Protein AF-A0A5E4B302-F1 (afdb_monomer)

Mean predicted aligned error: 13.57 Å

Secondary structure (DSSP, 8-state):
---HHHHHHHHHHHHHHHHHHHHHHHHHHHHT------EEEEEEEEEEEEEE-TTSTT-EEEEEEEEEEEEE--TTT--TT----------EEEETTEEEEE-

Sequence (103 aa):
MNTVLSRANSLFAFSLSVMAALTFGCFITTAFKDRSVPVRLHVSRIMLKNVEDFTGPRERSDLGFITFDITADLENIFDWNVKQLFLYLSAEYSTKNNVSVCI

InterPro domains:
  IPR007653 Signal peptidase complex subunit 3 [PF04573] (1-99)
  IPR007653 Signal peptidase complex subunit 3 [PIRSF016089] (1-98)
  IPR007653 Signal peptidase complex subunit 3 [PTHR12804] (1-98)

Structure (mmCIF, N/CA/C/O backbone):
data_AF-A0A5E4B302-F1
#
_entry.id   AF-A0A5E4B302-F1
#
loop_
_atom_site.group_PDB
_atom_site.id
_atom_site.type_symbol
_atom_site.label_atom_id
_atom_site.label_alt_id
_atom_site.label_comp_id
_atom_site.label_asym_id
_atom_site.label_entity_id
_atom_site.label_seq_id
_atom_site.pdbx_PDB_ins_code
_atom_site.Cartn_x
_atom_site.Cartn_y
_atom_site.Cartn_z
_atom_site.occupancy
_atom_site.B_iso_or_equiv
_atom_site.auth_seq_id
_atom_site.auth_comp_id
_atom_site.auth_asym_id
_atom_site.auth_atom_id
_atom_site.pdbx_PDB_model_num
ATOM 1 N N . MET A 1 1 ? 39.354 6.034 -36.618 1.00 56.81 1 MET A N 1
ATOM 2 C CA . MET A 1 1 ? 38.170 6.683 -36.017 1.00 56.81 1 MET A CA 1
ATOM 3 C C . MET A 1 1 ? 36.916 5.909 -36.413 1.00 56.81 1 MET A C 1
ATOM 5 O O . MET A 1 1 ? 36.166 6.379 -37.243 1.00 56.81 1 MET A O 1
ATOM 9 N N . ASN A 1 2 ? 36.792 4.677 -35.900 1.00 62.84 2 ASN A N 1
ATOM 10 C CA . ASN A 1 2 ? 35.651 3.745 -36.003 1.00 62.84 2 ASN A CA 1
ATOM 11 C C . ASN A 1 2 ? 35.952 2.559 -35.068 1.00 62.84 2 ASN A C 1
ATOM 13 O O . ASN A 1 2 ? 35.983 1.400 -35.471 1.00 62.84 2 ASN A O 1
ATOM 17 N N . THR A 1 3 ? 36.338 2.851 -33.829 1.00 74.88 3 THR A N 1
ATOM 18 C CA . THR A 1 3 ? 36.667 1.807 -32.860 1.00 74.88 3 THR A CA 1
ATOM 19 C C . THR A 1 3 ? 35.373 1.196 -32.338 1.00 74.88 3 THR A C 1
ATOM 21 O O . THR A 1 3 ? 34.422 1.917 -32.031 1.00 74.88 3 THR A O 1
ATOM 24 N N . VAL A 1 4 ? 35.345 -0.133 -32.203 1.00 74.06 4 VAL A N 1
ATOM 25 C CA . VAL A 1 4 ? 34.237 -0.897 -31.591 1.00 74.06 4 VAL A CA 1
ATOM 26 C C . VAL A 1 4 ? 33.813 -0.278 -30.249 1.00 74.06 4 VAL A C 1
ATOM 28 O O . VAL A 1 4 ? 32.632 -0.261 -29.921 1.00 74.06 4 VAL A O 1
ATOM 31 N N . LEU A 1 5 ? 34.760 0.349 -29.544 1.00 75.75 5 LEU A N 1
ATOM 32 C CA . LEU A 1 5 ? 34.563 1.118 -28.315 1.00 75.75 5 LEU A CA 1
ATOM 33 C C . LEU A 1 5 ? 33.563 2.289 -28.439 1.00 75.75 5 LEU A C 1
ATOM 35 O O . LEU A 1 5 ? 32.748 2.494 -27.547 1.00 75.75 5 LEU A O 1
ATOM 39 N N . SER A 1 6 ? 33.578 3.040 -29.546 1.00 79.69 6 SER A N 1
ATOM 40 C CA . SER A 1 6 ? 32.646 4.158 -29.773 1.00 79.69 6 SER A CA 1
ATOM 41 C C . SER A 1 6 ? 31.227 3.658 -30.068 1.00 79.69 6 SER A C 1
ATOM 43 O O . SER A 1 6 ? 30.252 4.209 -29.556 1.00 79.69 6 SER A O 1
ATOM 45 N N . ARG A 1 7 ? 31.111 2.550 -30.813 1.00 81.94 7 ARG A N 1
ATOM 46 C CA . ARG A 1 7 ? 29.829 1.870 -31.057 1.00 81.94 7 ARG A CA 1
ATOM 47 C C . ARG A 1 7 ? 29.255 1.278 -29.770 1.00 81.94 7 ARG A C 1
ATOM 49 O O . ARG A 1 7 ? 28.074 1.467 -29.492 1.00 81.94 7 ARG A O 1
ATOM 56 N N . ALA A 1 8 ? 30.095 0.645 -28.952 1.00 83.56 8 ALA A N 1
ATOM 57 C CA . ALA A 1 8 ? 29.704 0.141 -27.640 1.00 83.56 8 ALA A CA 1
ATOM 58 C C . ALA A 1 8 ? 29.189 1.274 -26.738 1.00 83.56 8 ALA A C 1
ATOM 60 O O . ALA A 1 8 ? 28.106 1.148 -26.177 1.00 83.56 8 ALA A O 1
ATOM 61 N N . ASN A 1 9 ? 29.888 2.413 -26.674 1.00 87.62 9 ASN A N 1
ATOM 62 C CA . ASN A 1 9 ? 29.449 3.573 -25.893 1.00 87.62 9 ASN A CA 1
ATOM 63 C C . ASN A 1 9 ? 28.054 4.077 -26.308 1.00 87.62 9 ASN A C 1
ATOM 65 O O . ASN A 1 9 ? 27.232 4.374 -25.447 1.00 87.62 9 ASN A O 1
ATOM 69 N N . SER A 1 10 ? 27.752 4.118 -27.612 1.00 85.31 10 SER A N 1
ATOM 70 C CA . SER A 1 10 ? 26.418 4.512 -28.094 1.00 85.31 10 SER A CA 1
ATOM 71 C C . SER A 1 10 ? 25.313 3.514 -27.722 1.00 85.31 10 SER A C 1
ATOM 73 O O . SER A 1 10 ? 24.217 3.929 -27.354 1.00 85.31 10 SER A O 1
ATOM 75 N N . LEU A 1 11 ? 25.608 2.208 -27.745 1.00 88.06 11 LEU A N 1
ATOM 76 C CA . LEU A 1 11 ? 24.666 1.164 -27.329 1.00 88.06 11 LEU A CA 1
ATOM 77 C C . LEU A 1 11 ? 24.403 1.214 -25.820 1.00 88.06 11 LEU A C 1
ATOM 79 O O . LEU A 1 11 ? 23.255 1.106 -25.392 1.00 88.06 11 LEU A O 1
ATOM 83 N N . PHE A 1 12 ? 25.446 1.431 -25.015 1.00 88.81 12 PHE A N 1
ATOM 84 C CA . PHE A 1 12 ? 25.299 1.604 -23.572 1.00 88.81 12 PHE A CA 1
ATOM 85 C C . PHE A 1 12 ? 24.528 2.875 -23.230 1.00 88.81 12 PHE A C 1
ATOM 87 O O . PHE A 1 12 ? 23.604 2.810 -22.425 1.00 88.81 12 PHE A O 1
ATOM 94 N N . ALA A 1 13 ? 24.846 4.003 -23.869 1.00 89.06 13 ALA A N 1
ATOM 95 C CA . ALA A 1 13 ? 24.128 5.257 -23.666 1.00 89.06 13 ALA A CA 1
ATOM 96 C C . ALA A 1 13 ? 22.639 5.134 -24.030 1.00 89.06 13 ALA A C 1
ATOM 98 O O . ALA A 1 13 ? 21.792 5.642 -23.300 1.00 89.06 13 ALA A O 1
ATOM 99 N N . PHE A 1 14 ? 22.312 4.416 -25.111 1.00 91.62 14 PHE A N 1
ATOM 100 C CA . PHE A 1 14 ? 20.927 4.142 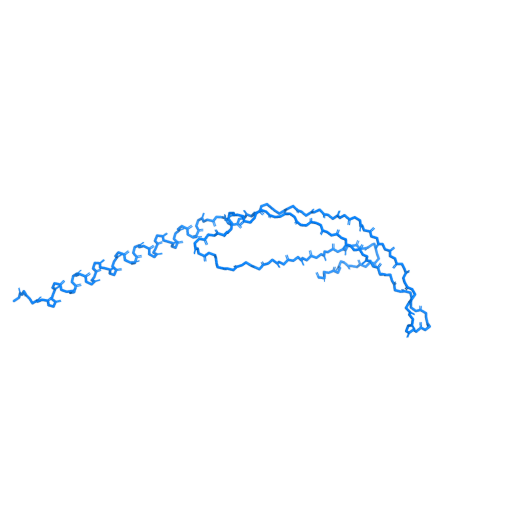-25.497 1.00 91.62 14 PHE A CA 1
ATOM 101 C C . PHE A 1 14 ? 20.210 3.210 -24.507 1.00 91.62 14 PHE A C 1
ATOM 103 O O . PHE A 1 14 ? 19.077 3.466 -24.118 1.00 91.62 14 PHE A O 1
ATOM 110 N N . SER A 1 15 ? 20.870 2.148 -24.041 1.00 91.94 15 SER A N 1
ATOM 111 C CA . SER A 1 15 ? 20.296 1.256 -23.023 1.00 91.94 15 SER A CA 1
ATOM 112 C C . SER A 1 15 ? 20.028 1.997 -21.703 1.00 91.94 15 SER A C 1
ATOM 114 O O . SER A 1 15 ? 18.948 1.882 -21.121 1.00 91.94 15 SER A O 1
ATOM 116 N N . LEU A 1 16 ? 20.978 2.834 -21.270 1.00 92.94 16 LEU A N 1
ATOM 117 C CA . LEU A 1 16 ? 20.844 3.695 -20.093 1.00 92.94 16 LEU A CA 1
ATOM 118 C C . LEU A 1 16 ? 19.712 4.714 -20.246 1.00 92.94 16 LEU A C 1
ATOM 120 O O . LEU A 1 16 ? 18.964 4.919 -19.293 1.00 92.94 16 LEU A O 1
ATOM 124 N N . SER A 1 17 ? 19.553 5.330 -21.421 1.00 92.31 17 SER A N 1
ATOM 125 C CA . SER A 1 17 ? 18.481 6.304 -21.644 1.00 92.31 17 SER A CA 1
ATOM 126 C C . SER A 1 17 ? 17.098 5.653 -21.652 1.00 92.31 17 SER A C 1
ATOM 128 O O . SER A 1 17 ? 16.171 6.208 -21.064 1.00 92.31 17 SER A O 1
ATOM 130 N N . VAL A 1 18 ? 16.956 4.455 -22.230 1.00 94.62 18 VAL A N 1
ATOM 131 C CA . VAL A 1 18 ? 15.701 3.685 -22.190 1.00 94.62 18 VAL A CA 1
ATOM 132 C C . VAL A 1 18 ? 15.346 3.301 -20.755 1.00 94.62 18 VAL A C 1
ATOM 134 O O . VAL A 1 18 ? 14.210 3.502 -20.331 1.00 94.62 18 VAL A O 1
ATOM 137 N N . MET A 1 19 ? 16.313 2.808 -19.979 1.00 92.12 19 MET A N 1
ATOM 138 C CA . MET A 1 19 ? 16.083 2.476 -18.570 1.00 92.12 19 MET A CA 1
ATOM 139 C C . MET A 1 19 ? 15.723 3.710 -17.742 1.00 92.12 19 MET A C 1
ATOM 141 O O . MET A 1 19 ? 14.788 3.648 -16.951 1.00 92.12 19 MET A O 1
ATOM 145 N N . ALA A 1 20 ? 16.401 4.841 -17.956 1.00 91.62 20 ALA A N 1
ATOM 146 C CA . ALA A 1 20 ? 16.087 6.101 -17.283 1.00 91.62 20 ALA A CA 1
ATOM 147 C C . ALA A 1 20 ? 14.680 6.618 -17.631 1.00 91.62 20 ALA A C 1
ATOM 149 O O . ALA A 1 20 ? 13.962 7.103 -16.760 1.00 91.62 20 ALA A O 1
ATOM 150 N N . ALA A 1 21 ? 14.256 6.485 -18.890 1.00 93.44 21 ALA A N 1
ATOM 151 C CA . ALA A 1 21 ? 12.909 6.858 -19.308 1.00 93.44 21 ALA A CA 1
ATOM 152 C C . ALA A 1 21 ? 11.841 5.952 -18.673 1.00 93.44 21 ALA A C 1
ATOM 154 O O . ALA A 1 21 ? 10.817 6.446 -18.203 1.00 93.44 21 ALA A O 1
ATOM 155 N N . LEU A 1 22 ? 12.087 4.639 -18.611 1.00 89.75 22 LEU A N 1
ATOM 156 C CA . LEU A 1 22 ? 11.178 3.679 -17.980 1.00 89.75 22 LEU A CA 1
ATOM 157 C C . LEU A 1 22 ? 11.054 3.911 -16.471 1.00 89.75 22 LEU A C 1
ATOM 159 O O . LEU A 1 22 ? 9.941 3.923 -15.950 1.00 89.75 22 LEU A O 1
ATOM 163 N N . THR A 1 23 ? 12.165 4.135 -15.763 1.00 88.81 23 THR A N 1
ATOM 164 C CA . THR A 1 23 ? 12.131 4.413 -14.318 1.00 88.81 23 THR A CA 1
ATOM 165 C C . THR A 1 23 ? 11.419 5.727 -14.016 1.00 88.81 23 THR A C 1
ATOM 167 O O . THR A 1 23 ? 10.622 5.787 -13.080 1.00 88.81 23 THR A O 1
ATOM 170 N N . PHE A 1 24 ? 11.632 6.754 -14.839 1.00 89.19 24 PHE A N 1
ATOM 171 C CA . PHE A 1 24 ? 10.923 8.024 -14.723 1.00 89.19 24 PHE A CA 1
ATOM 172 C C . PHE A 1 24 ? 9.420 7.878 -15.007 1.00 89.19 24 PHE A C 1
ATOM 174 O O . PHE A 1 24 ? 8.596 8.408 -14.262 1.00 89.19 24 PHE A O 1
ATOM 181 N N . GLY A 1 25 ? 9.049 7.096 -16.024 1.00 85.81 25 GLY A N 1
ATOM 182 C CA . GLY A 1 25 ? 7.654 6.756 -16.309 1.00 85.81 25 GLY A CA 1
ATOM 183 C C . GLY A 1 25 ? 6.985 6.048 -15.131 1.00 85.81 25 GLY A C 1
ATOM 184 O O . GLY A 1 25 ? 5.944 6.497 -14.655 1.00 85.81 25 GLY A O 1
ATOM 185 N N . CYS A 1 26 ? 7.635 5.014 -14.590 1.00 83.19 26 CYS A N 1
ATOM 186 C CA . CYS A 1 26 ? 7.184 4.297 -13.398 1.00 83.19 26 CYS A CA 1
ATOM 187 C C . CYS A 1 26 ? 6.986 5.229 -12.191 1.00 83.19 26 CYS A C 1
ATOM 189 O O . CYS A 1 26 ? 5.979 5.110 -11.481 1.00 83.19 26 CYS A O 1
ATOM 191 N N . PHE A 1 27 ? 7.905 6.177 -11.980 1.00 84.75 27 PHE A N 1
ATOM 192 C CA . PHE A 1 27 ? 7.813 7.180 -10.918 1.00 84.75 27 PHE A CA 1
ATOM 193 C C . PHE A 1 27 ? 6.575 8.070 -11.077 1.00 84.75 27 PHE A C 1
ATOM 195 O O . PHE A 1 27 ? 5.797 8.203 -10.133 1.00 84.75 27 PHE A O 1
ATOM 202 N N . ILE A 1 28 ? 6.334 8.600 -12.280 1.00 84.38 28 ILE A N 1
ATOM 203 C CA . ILE A 1 28 ? 5.156 9.427 -12.579 1.00 84.38 28 ILE A CA 1
ATOM 204 C C . ILE A 1 28 ? 3.863 8.653 -12.309 1.00 84.38 28 ILE A C 1
ATOM 206 O O . ILE A 1 28 ? 3.017 9.123 -11.552 1.00 84.38 28 ILE A O 1
ATOM 210 N N . THR A 1 29 ? 3.713 7.440 -12.847 1.00 79.94 29 THR A N 1
ATOM 211 C CA . THR A 1 29 ? 2.510 6.622 -12.589 1.00 79.94 29 THR A CA 1
ATOM 212 C C . THR A 1 29 ? 2.302 6.323 -11.108 1.00 79.94 29 THR A C 1
ATOM 214 O O . THR A 1 29 ? 1.166 6.224 -10.657 1.00 79.94 29 THR A O 1
ATOM 217 N N . THR A 1 30 ? 3.383 6.192 -10.338 1.00 79.44 30 THR A N 1
ATOM 218 C CA . THR A 1 30 ? 3.301 5.945 -8.895 1.00 79.44 30 THR A CA 1
ATOM 219 C C . THR A 1 30 ? 2.861 7.193 -8.130 1.00 79.44 30 THR A C 1
ATOM 221 O O . THR A 1 30 ? 2.137 7.054 -7.145 1.00 79.44 30 THR A O 1
ATOM 224 N N . ALA A 1 31 ? 3.276 8.380 -8.583 1.00 75.94 31 ALA A N 1
ATOM 225 C CA . ALA A 1 31 ? 2.959 9.661 -7.956 1.00 75.94 31 ALA A CA 1
ATOM 226 C C . ALA A 1 31 ? 1.494 10.083 -8.151 1.00 75.94 31 ALA A C 1
ATOM 228 O O . ALA A 1 31 ? 0.921 10.695 -7.258 1.00 75.94 31 ALA A O 1
ATOM 229 N N . PHE A 1 32 ? 0.879 9.734 -9.284 1.00 75.44 32 PHE A N 1
ATOM 230 C CA . PHE A 1 32 ? -0.510 10.104 -9.596 1.00 75.44 32 PHE A CA 1
ATOM 231 C C . PHE A 1 32 ? -1.551 9.039 -9.222 1.00 75.44 32 PHE A C 1
ATOM 233 O O . PHE A 1 32 ? -2.733 9.214 -9.510 1.00 75.44 32 PHE A O 1
ATOM 240 N N . LYS A 1 33 ? -1.142 7.920 -8.613 1.00 73.88 33 LYS A N 1
ATOM 241 C CA . LYS A 1 33 ? -2.069 6.847 -8.241 1.00 73.88 33 LYS A CA 1
ATOM 242 C C . LYS A 1 33 ? -2.564 7.026 -6.809 1.00 73.88 33 LYS A C 1
ATOM 244 O O . LYS A 1 33 ? -1.827 6.769 -5.855 1.00 73.88 33 LYS A O 1
ATOM 249 N N . ASP A 1 34 ? -3.830 7.406 -6.677 1.00 68.94 34 ASP A N 1
ATOM 250 C CA . ASP A 1 34 ? -4.520 7.453 -5.391 1.00 68.94 34 ASP A CA 1
ATOM 251 C C . ASP A 1 34 ? -4.777 6.035 -4.867 1.00 68.94 34 ASP A C 1
ATOM 253 O O . ASP A 1 34 ? -5.484 5.236 -5.480 1.00 68.94 34 ASP A O 1
ATOM 257 N N . ARG A 1 35 ? -4.200 5.722 -3.702 1.00 70.44 35 ARG A N 1
ATOM 258 C CA . ARG A 1 35 ? -4.347 4.431 -3.003 1.00 70.44 35 ARG A CA 1
ATOM 259 C C . ARG A 1 35 ? -5.343 4.534 -1.850 1.00 70.44 35 ARG A C 1
ATOM 261 O O . ARG A 1 35 ? -5.071 4.082 -0.742 1.00 70.44 35 ARG A O 1
ATOM 268 N N . SER A 1 36 ? -6.472 5.192 -2.094 1.00 68.81 36 SER A N 1
ATOM 269 C CA . SER A 1 36 ? -7.552 5.271 -1.112 1.00 68.81 36 SER A CA 1
ATOM 270 C C . SER A 1 36 ? -8.498 4.092 -1.304 1.00 68.81 36 SER A C 1
ATOM 272 O O . SER A 1 36 ? -8.945 3.832 -2.421 1.00 68.81 36 SER A O 1
ATOM 274 N N . VAL A 1 37 ? -8.796 3.377 -0.220 1.00 72.69 37 VAL A N 1
ATOM 275 C CA . VAL A 1 37 ? -9.737 2.256 -0.222 1.00 72.69 37 VAL A CA 1
ATOM 276 C C . VAL A 1 37 ? -10.909 2.557 0.697 1.00 72.69 37 VAL A C 1
ATOM 278 O O . VAL A 1 37 ? -10.701 3.019 1.82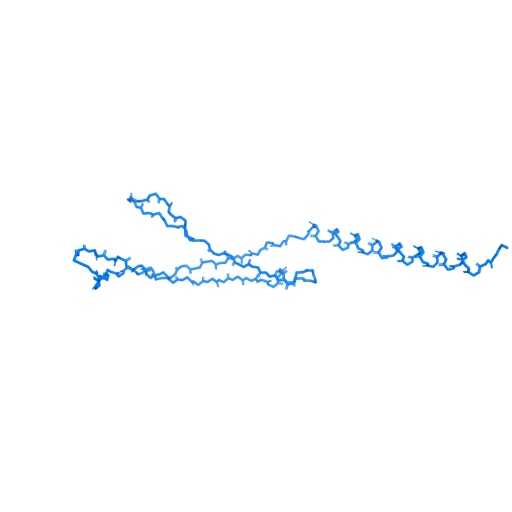2 1.00 72.69 37 VAL A O 1
ATOM 281 N N . PRO A 1 38 ? -12.146 2.271 0.258 1.00 77.12 38 PRO A N 1
ATOM 282 C CA . PRO A 1 38 ? -13.293 2.327 1.143 1.00 77.12 38 PRO A CA 1
ATOM 283 C C . PRO A 1 38 ? -13.183 1.219 2.200 1.00 77.12 38 PRO A C 1
ATOM 285 O O . PRO A 1 38 ? -13.257 0.030 1.893 1.00 77.12 38 PRO A O 1
ATOM 288 N N . VAL A 1 39 ? -13.040 1.616 3.464 1.00 77.75 39 VAL A N 1
ATOM 289 C CA . VAL A 1 39 ? -13.081 0.705 4.615 1.00 77.75 39 VAL A CA 1
ATOM 290 C C . VAL A 1 39 ? -14.441 0.837 5.292 1.00 77.75 39 VAL A C 1
ATOM 292 O O . VAL A 1 39 ? -14.853 1.936 5.664 1.00 77.75 39 VAL A O 1
ATOM 295 N N . ARG A 1 40 ? -15.151 -0.282 5.458 1.00 79.25 40 ARG A N 1
ATOM 296 C CA . ARG A 1 40 ? -16.408 -0.344 6.210 1.00 79.25 40 ARG A CA 1
ATOM 297 C C . ARG A 1 40 ? -16.159 -1.017 7.553 1.00 79.25 40 ARG A C 1
ATOM 299 O O . ARG A 1 40 ? -15.8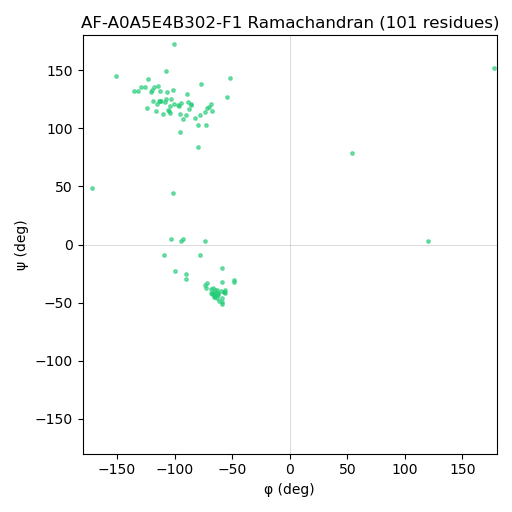01 -2.191 7.620 1.00 79.25 40 ARG A O 1
ATOM 306 N N . LEU A 1 41 ? -16.355 -0.247 8.617 1.00 77.12 41 LEU A N 1
ATOM 307 C CA . LEU A 1 41 ? -16.208 -0.679 10.003 1.00 77.12 41 LEU A CA 1
ATOM 308 C C . LEU A 1 41 ? -17.599 -0.884 10.602 1.00 77.12 41 LEU A C 1
ATOM 310 O O . LEU A 1 41 ? -18.347 0.079 10.770 1.00 77.12 41 LEU A O 1
ATOM 314 N N . HIS A 1 42 ? -17.946 -2.130 10.920 1.00 79.12 42 HIS A N 1
ATOM 315 C CA . HIS A 1 42 ? -19.181 -2.457 11.622 1.00 79.12 42 HIS A CA 1
ATOM 316 C C . HIS A 1 42 ? -18.853 -2.936 13.035 1.00 79.12 42 HIS A C 1
ATOM 318 O O . HIS A 1 42 ? -18.271 -3.997 13.234 1.00 79.12 42 HIS A O 1
ATOM 324 N N . VAL A 1 43 ? -19.236 -2.147 14.037 1.00 73.50 43 VAL A N 1
ATOM 325 C CA . VAL A 1 43 ? -19.110 -2.541 15.446 1.00 73.50 43 VAL A CA 1
ATOM 326 C C . VAL A 1 43 ? -20.376 -3.290 15.843 1.00 73.50 43 VAL A C 1
ATOM 328 O O . VAL A 1 43 ? -21.478 -2.754 15.712 1.00 73.50 43 VAL A O 1
ATOM 331 N N . SER A 1 44 ? -20.235 -4.528 16.321 1.00 70.69 44 SER A N 1
ATOM 332 C CA . SER A 1 44 ? -21.366 -5.345 16.757 1.00 70.69 44 SER A CA 1
ATOM 333 C C . SER A 1 44 ? -21.191 -5.780 18.213 1.00 70.69 44 SER A C 1
ATOM 335 O O . SER A 1 44 ? -20.096 -6.076 18.672 1.00 70.69 44 SER A O 1
ATOM 337 N N . ARG A 1 45 ? -22.296 -5.809 18.968 1.00 66.12 45 ARG A N 1
ATOM 338 C CA . ARG A 1 45 ? -22.355 -6.354 20.339 1.00 66.12 45 ARG A CA 1
ATOM 339 C C . ARG A 1 45 ? -21.319 -5.759 21.307 1.00 66.12 45 ARG A C 1
ATOM 341 O O . ARG A 1 45 ? -20.341 -6.399 21.678 1.00 66.12 45 ARG A O 1
ATOM 348 N N . ILE A 1 46 ? -21.608 -4.561 21.804 1.00 68.38 46 ILE A N 1
ATOM 349 C CA . ILE A 1 46 ? -20.893 -3.987 22.949 1.00 68.38 46 ILE A CA 1
ATOM 350 C C . ILE A 1 46 ? -21.451 -4.651 24.214 1.00 68.38 46 ILE A C 1
ATOM 352 O O . ILE A 1 46 ? -22.619 -4.445 24.547 1.00 68.38 46 ILE A O 1
ATOM 356 N N . MET A 1 47 ? -20.654 -5.476 24.896 1.00 65.75 47 MET A N 1
ATOM 357 C CA . MET A 1 47 ? -21.067 -6.141 26.134 1.00 65.75 47 MET A CA 1
ATOM 358 C C . MET A 1 47 ? -20.087 -5.824 27.257 1.00 65.75 47 MET A C 1
ATOM 360 O O . MET A 1 47 ? -18.923 -6.204 27.210 1.00 65.75 47 MET A O 1
ATOM 364 N N . LEU A 1 48 ? -20.584 -5.159 28.292 1.00 66.50 48 LEU A N 1
ATOM 365 C CA . LEU A 1 48 ? -19.851 -4.927 29.530 1.00 66.50 48 LEU A CA 1
ATOM 366 C C . LEU A 1 48 ? -20.228 -6.031 30.515 1.00 66.50 48 LEU A C 1
ATOM 368 O O . LEU A 1 48 ? -21.409 -6.215 30.819 1.00 66.50 48 LEU A O 1
ATOM 372 N N . LYS A 1 49 ? -19.239 -6.786 30.987 1.00 67.25 49 LYS A N 1
ATOM 373 C CA . LYS A 1 49 ? -19.407 -7.733 32.086 1.00 67.25 49 LYS A CA 1
ATOM 374 C C . LYS A 1 49 ? -18.565 -7.269 33.260 1.00 67.25 49 LYS A C 1
ATOM 376 O O . LYS A 1 49 ? -17.349 -7.179 33.159 1.00 67.25 49 LYS A O 1
ATOM 381 N N . ASN A 1 50 ? -19.223 -7.023 34.382 1.00 63.06 50 ASN A N 1
ATOM 382 C CA . ASN A 1 50 ? -18.539 -6.816 35.647 1.00 63.06 50 ASN A CA 1
ATOM 383 C C . ASN A 1 50 ? -17.996 -8.176 36.106 1.00 63.06 50 ASN A C 1
ATOM 385 O O . ASN A 1 50 ? -18.780 -9.117 36.268 1.00 63.06 50 ASN A O 1
ATOM 389 N N . VAL A 1 51 ? -16.676 -8.309 36.227 1.00 63.31 51 VAL A N 1
ATOM 390 C CA . VAL A 1 51 ? -16.036 -9.522 36.741 1.00 63.31 51 VAL A CA 1
ATOM 391 C C . VAL A 1 51 ? -15.397 -9.194 38.082 1.00 63.31 51 VAL A C 1
ATOM 393 O O . VAL A 1 51 ? -14.734 -8.173 38.257 1.00 63.31 51 VAL A O 1
ATOM 396 N N . GLU A 1 52 ? -15.651 -10.057 39.059 1.00 60.09 52 GLU A N 1
ATOM 397 C CA . GLU A 1 52 ? -15.008 -9.968 40.362 1.00 60.09 52 GLU A CA 1
ATOM 398 C C . GLU A 1 52 ? -13.552 -10.422 40.200 1.00 60.09 52 GLU A C 1
ATOM 400 O O . GLU A 1 52 ? -13.294 -11.578 39.859 1.00 60.09 52 GLU A O 1
ATOM 405 N N . ASP A 1 53 ? 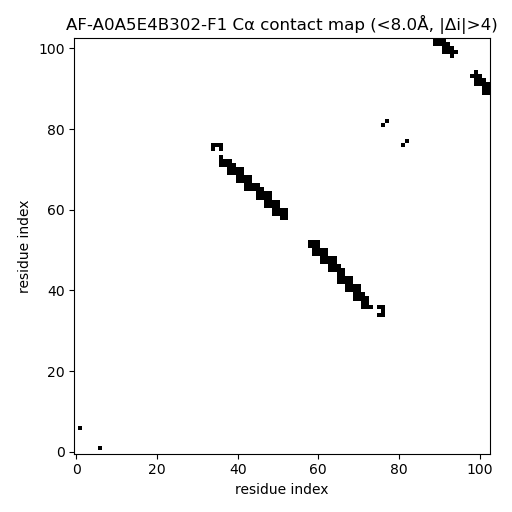-12.596 -9.509 40.392 1.00 54.12 53 ASP A N 1
ATOM 406 C CA . ASP A 1 53 ? -11.181 -9.865 40.381 1.00 54.12 53 ASP A CA 1
ATOM 407 C C . ASP A 1 53 ? -10.871 -10.724 41.613 1.00 54.12 53 ASP A C 1
ATOM 409 O O . ASP A 1 53 ? -11.021 -10.303 42.760 1.00 54.12 53 ASP A O 1
ATOM 413 N N . PHE A 1 54 ? -10.387 -11.945 41.380 1.00 56.19 54 PHE A N 1
ATOM 414 C CA . PHE A 1 54 ? -10.014 -12.889 42.441 1.00 56.19 54 PHE A CA 1
ATOM 415 C C . PHE A 1 54 ? -8.696 -12.521 43.159 1.00 56.19 54 PHE A C 1
ATOM 417 O O . PHE A 1 54 ? -8.246 -13.264 44.031 1.00 56.19 54 PHE A O 1
ATOM 424 N N . THR A 1 55 ? -8.067 -11.389 42.817 1.00 55.47 55 THR A N 1
ATOM 425 C CA . THR A 1 55 ? -6.699 -11.025 43.243 1.00 55.47 55 THR A CA 1
ATOM 426 C C . THR A 1 55 ? -6.643 -9.974 44.359 1.00 55.47 55 THR A C 1
ATOM 428 O O . THR A 1 55 ? -5.555 -9.548 44.742 1.00 55.47 55 THR A O 1
ATOM 431 N N . GLY A 1 56 ? -7.772 -9.545 44.931 1.00 52.09 56 GLY A N 1
ATOM 432 C CA . GLY A 1 56 ? -7.720 -8.620 46.062 1.00 52.09 56 GLY A CA 1
ATOM 433 C C . GLY A 1 56 ? -9.078 -8.160 46.587 1.00 52.09 56 GLY A C 1
ATOM 434 O O . GLY A 1 56 ? -10.054 -8.090 45.844 1.00 52.09 56 GLY A O 1
ATOM 435 N N . PRO A 1 57 ? -9.168 -7.822 47.884 1.00 52.66 57 PRO A N 1
ATOM 436 C CA . PRO A 1 57 ? -10.402 -7.347 48.474 1.00 52.66 57 PRO A CA 1
ATOM 437 C C . PRO A 1 57 ? -10.671 -5.919 47.979 1.00 52.66 57 PRO A C 1
ATOM 439 O O . PRO A 1 57 ? -10.100 -4.983 48.530 1.00 52.66 57 PRO A O 1
ATOM 442 N N . ARG A 1 58 ? -11.599 -5.774 47.014 1.00 54.09 58 ARG A N 1
ATOM 443 C CA . ARG A 1 58 ? -12.438 -4.581 46.701 1.00 54.09 58 ARG A CA 1
ATOM 444 C C . ARG A 1 58 ? -12.321 -3.948 45.305 1.00 54.09 58 ARG A C 1
ATOM 446 O O . ARG A 1 58 ? -13.053 -2.989 45.073 1.00 54.09 58 ARG A O 1
ATOM 453 N N . GLU A 1 59 ? -11.547 -4.471 44.359 1.00 55.69 59 GLU A N 1
ATOM 454 C CA . GLU A 1 59 ? -11.582 -3.949 42.980 1.00 55.69 59 GLU A CA 1
ATOM 455 C C . GLU A 1 59 ? -12.547 -4.788 42.118 1.00 55.69 59 GLU A C 1
ATOM 457 O O . GLU A 1 59 ? -12.320 -5.970 41.875 1.00 55.69 59 GLU A O 1
ATOM 462 N N . ARG A 1 60 ? -13.672 -4.201 41.688 1.00 58.25 60 ARG A N 1
ATOM 463 C CA . ARG A 1 60 ? -14.527 -4.783 40.639 1.00 58.25 60 ARG A CA 1
ATOM 464 C C . ARG A 1 60 ? -13.997 -4.291 39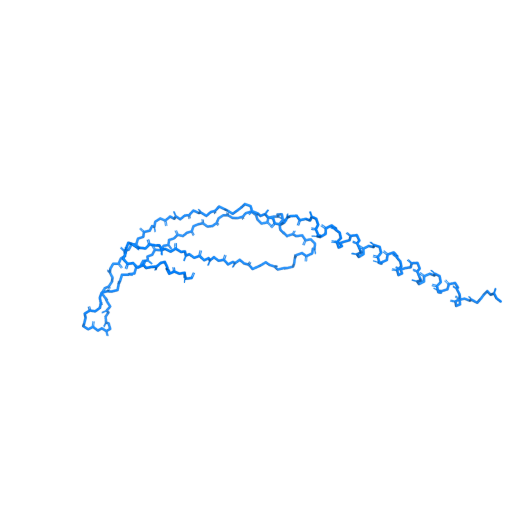.300 1.00 58.25 60 ARG A C 1
ATOM 466 O O . ARG A 1 60 ? -14.036 -3.086 39.061 1.00 58.25 60 ARG A O 1
ATOM 473 N N . SER A 1 61 ? -13.518 -5.192 38.450 1.00 58.62 61 SER A N 1
ATOM 474 C CA . SER A 1 61 ? -13.017 -4.832 37.125 1.00 58.62 61 SER A CA 1
ATOM 475 C C . SER A 1 61 ? -14.122 -5.037 36.090 1.00 58.62 61 SER A C 1
ATOM 477 O O . SER A 1 61 ? -14.666 -6.132 35.925 1.00 58.62 61 SER A O 1
ATOM 479 N N . ASP A 1 62 ? -14.513 -3.958 35.414 1.00 60.81 62 ASP A N 1
ATOM 480 C CA . ASP A 1 62 ? -15.464 -4.026 34.307 1.00 60.81 62 ASP A CA 1
ATOM 481 C C . ASP A 1 62 ? -14.729 -4.499 33.046 1.00 60.81 62 ASP A C 1
ATOM 483 O O . ASP A 1 62 ? -14.028 -3.736 32.381 1.00 60.81 62 ASP A O 1
ATOM 487 N N . LEU A 1 63 ? -14.902 -5.774 32.695 1.00 67.56 63 LEU A N 1
ATOM 488 C CA . LEU A 1 63 ? -14.398 -6.332 31.446 1.00 67.56 63 LEU A CA 1
ATOM 489 C C . LEU A 1 63 ? -15.377 -6.002 30.314 1.00 67.56 63 LEU A C 1
ATOM 491 O O . LEU A 1 63 ? -16.485 -6.538 30.222 1.00 67.56 63 LEU A O 1
ATOM 495 N N . GLY A 1 64 ? -14.958 -5.101 29.431 1.00 69.06 64 GLY A N 1
ATOM 496 C CA . GLY A 1 64 ? -15.661 -4.799 28.189 1.00 69.06 64 GLY A CA 1
ATOM 497 C C . GLY A 1 64 ? -15.247 -5.757 27.075 1.00 69.06 64 GLY A C 1
ATOM 498 O O . GLY A 1 64 ? -14.084 -5.787 26.684 1.00 69.06 64 GLY A O 1
ATOM 499 N N . PHE A 1 65 ? -16.202 -6.503 26.523 1.00 70.75 65 PHE A N 1
ATOM 500 C CA . PHE A 1 65 ? -16.032 -7.216 25.261 1.00 70.75 65 PHE A CA 1
ATOM 501 C C . PHE A 1 65 ? -16.627 -6.378 24.132 1.00 70.75 65 PHE A C 1
ATOM 503 O O . PHE A 1 65 ? -17.820 -6.061 24.129 1.00 70.75 65 PHE A O 1
ATOM 510 N N . ILE A 1 66 ? -15.778 -6.030 23.168 1.00 73.50 66 ILE A N 1
ATOM 511 C CA . ILE A 1 66 ? -16.163 -5.324 21.949 1.00 73.50 66 ILE A CA 1
ATOM 512 C C . ILE A 1 66 ? -15.823 -6.243 20.782 1.00 73.50 66 ILE A C 1
ATOM 514 O O . ILE A 1 66 ? -14.681 -6.677 20.644 1.00 73.50 66 ILE A O 1
ATOM 518 N N . THR A 1 67 ? -16.814 -6.564 19.954 1.00 78.94 67 THR A N 1
ATOM 519 C CA . THR A 1 67 ? -16.601 -7.297 18.705 1.00 78.94 67 THR A CA 1
ATOM 520 C C . THR A 1 67 ? -16.752 -6.326 17.539 1.00 78.94 67 THR A C 1
ATOM 522 O O . THR A 1 67 ? -17.692 -5.536 17.471 1.00 78.94 67 THR A O 1
ATOM 525 N N . PHE A 1 68 ? -15.799 -6.337 16.618 1.00 79.50 68 PHE A N 1
ATOM 526 C CA . PHE A 1 68 ? -15.846 -5.502 15.425 1.00 79.50 68 PHE A CA 1
ATOM 527 C C . PHE A 1 68 ? -15.608 -6.369 14.195 1.00 79.50 68 PHE A C 1
ATOM 529 O O . PHE A 1 68 ? -14.709 -7.204 14.179 1.00 79.50 68 PHE A O 1
ATOM 536 N N . ASP A 1 69 ? -16.424 -6.144 13.172 1.00 83.56 69 ASP A N 1
ATOM 537 C CA . ASP A 1 69 ? -16.290 -6.749 11.857 1.00 83.56 69 ASP A CA 1
ATOM 538 C C . ASP A 1 69 ? -15.748 -5.682 10.900 1.00 83.56 69 ASP A C 1
ATOM 540 O O . ASP A 1 69 ? -16.385 -4.655 10.636 1.00 83.56 69 ASP A O 1
ATOM 544 N N . ILE A 1 70 ? -14.533 -5.911 10.400 1.00 82.00 70 ILE A N 1
ATOM 545 C CA . ILE A 1 70 ? -13.855 -5.018 9.455 1.00 82.00 70 ILE A CA 1
ATOM 546 C C . ILE A 1 70 ? -14.011 -5.612 8.066 1.00 82.00 70 ILE A C 1
ATOM 548 O O . ILE A 1 70 ? -13.554 -6.722 7.805 1.00 82.00 70 ILE A O 1
ATOM 552 N N . THR A 1 71 ? -14.629 -4.861 7.159 1.00 84.50 71 THR A N 1
ATOM 553 C CA . THR A 1 71 ? -14.692 -5.214 5.739 1.00 84.50 71 THR A CA 1
ATOM 554 C C . THR A 1 71 ? -13.953 -4.148 4.941 1.00 84.50 71 THR A C 1
ATOM 556 O O . THR A 1 71 ? -14.362 -2.986 4.915 1.00 84.50 71 THR A O 1
ATOM 559 N N . ALA A 1 72 ? -12.853 -4.528 4.296 1.00 83.56 72 ALA A N 1
ATOM 560 C CA . ALA A 1 72 ? -12.051 -3.645 3.457 1.00 83.56 72 ALA A CA 1
ATOM 561 C C . ALA A 1 72 ? -11.769 -4.329 2.117 1.00 83.56 72 ALA A C 1
ATOM 563 O O . ALA A 1 72 ? -11.362 -5.489 2.095 1.00 83.56 72 ALA A O 1
ATOM 564 N N . ASP A 1 73 ? -11.982 -3.609 1.018 1.00 83.94 73 ASP A N 1
ATOM 565 C CA . ASP A 1 73 ? -11.664 -4.085 -0.328 1.00 83.94 73 ASP A CA 1
ATOM 566 C C . ASP A 1 73 ? -10.283 -3.571 -0.750 1.00 83.94 73 ASP A C 1
ATOM 568 O O . ASP A 1 73 ? -10.121 -2.425 -1.163 1.00 83.94 73 ASP A O 1
ATOM 572 N N . LEU A 1 74 ? -9.261 -4.411 -0.583 1.00 82.25 74 LEU A N 1
ATOM 573 C CA . LEU A 1 74 ? -7.862 -4.032 -0.796 1.00 82.25 74 LEU A CA 1
ATOM 574 C C . LEU A 1 74 ? -7.361 -4.317 -2.216 1.00 82.25 74 LEU A C 1
ATOM 576 O O . LEU A 1 74 ? -6.175 -4.112 -2.482 1.00 82.25 74 LEU A O 1
ATOM 580 N N . GLU A 1 75 ? -8.227 -4.775 -3.125 1.00 81.12 75 GLU A N 1
ATOM 581 C CA . GLU A 1 75 ? -7.832 -5.212 -4.469 1.00 81.12 75 GLU A CA 1
ATOM 582 C C . GLU A 1 75 ? -7.081 -4.110 -5.234 1.00 81.12 75 GLU A C 1
ATOM 584 O O . GLU A 1 75 ? -6.046 -4.362 -5.846 1.00 81.12 75 GLU A O 1
ATOM 589 N N . ASN A 1 76 ? -7.516 -2.854 -5.095 1.00 77.00 76 ASN A N 1
ATOM 590 C CA . ASN A 1 76 ? -6.906 -1.713 -5.782 1.00 77.00 76 ASN A CA 1
ATOM 591 C C . ASN A 1 76 ? -5.584 -1.211 -5.148 1.00 77.00 76 ASN A C 1
ATOM 593 O O . ASN A 1 76 ? -4.915 -0.354 -5.725 1.00 77.00 76 ASN A O 1
ATOM 597 N N . ILE A 1 77 ? -5.191 -1.700 -3.961 1.00 80.06 77 ILE A N 1
ATOM 598 C CA . ILE A 1 77 ? -3.926 -1.301 -3.305 1.00 80.06 77 ILE A CA 1
ATOM 599 C C . ILE A 1 77 ? -2.767 -2.222 -3.709 1.00 80.06 77 ILE A C 1
ATOM 601 O O . ILE A 1 77 ? -1.611 -1.785 -3.745 1.00 80.06 77 ILE A O 1
ATOM 605 N N . PHE A 1 78 ? -3.052 -3.488 -4.019 1.00 78.19 78 PHE A N 1
ATOM 606 C CA . PHE A 1 78 ? -2.034 -4.468 -4.394 1.00 78.19 78 PHE A CA 1
ATOM 607 C C . PHE A 1 78 ? -1.607 -4.303 -5.858 1.00 78.19 78 PHE A C 1
ATOM 609 O O . PHE A 1 78 ? -2.065 -4.996 -6.759 1.00 78.19 78 PHE A O 1
ATOM 616 N N . ASP A 1 79 ? -0.675 -3.377 -6.078 1.00 76.19 79 ASP A N 1
ATOM 617 C CA . ASP A 1 79 ? -0.049 -3.117 -7.375 1.00 76.19 79 ASP A CA 1
ATOM 618 C C . ASP A 1 79 ? 1.343 -3.743 -7.524 1.00 76.19 79 ASP A C 1
ATOM 620 O O . ASP A 1 79 ? 1.980 -4.164 -6.561 1.00 76.19 79 ASP A O 1
ATOM 624 N N . TRP A 1 80 ? 1.892 -3.666 -8.743 1.00 75.88 80 TRP A N 1
ATOM 625 C CA . TRP A 1 80 ? 3.260 -4.083 -9.082 1.00 75.88 80 TRP A CA 1
ATOM 626 C C . TRP A 1 80 ? 4.345 -3.540 -8.126 1.00 75.88 80 TRP A C 1
ATOM 628 O O . TRP A 1 80 ? 5.337 -4.232 -7.861 1.00 75.88 80 TRP A O 1
ATOM 638 N N . ASN A 1 81 ? 4.139 -2.337 -7.580 1.00 78.06 81 ASN A N 1
ATOM 639 C CA . ASN A 1 81 ? 5.056 -1.652 -6.667 1.00 78.06 81 ASN A CA 1
ATOM 640 C C . ASN A 1 81 ? 4.811 -1.966 -5.174 1.00 78.06 81 ASN A C 1
ATOM 642 O O . ASN A 1 81 ? 5.734 -1.861 -4.371 1.00 78.06 81 ASN A O 1
ATOM 646 N N . VAL A 1 82 ? 3.594 -2.355 -4.772 1.00 76.88 82 VAL A N 1
ATOM 647 C CA . VAL A 1 82 ? 3.252 -2.572 -3.354 1.00 76.88 82 VAL A CA 1
ATOM 648 C C . VAL A 1 82 ? 3.543 -4.024 -2.979 1.00 76.88 82 VAL A C 1
ATOM 650 O O . VAL A 1 82 ? 2.892 -4.943 -3.462 1.00 76.88 82 VAL A O 1
ATOM 653 N N . LYS A 1 83 ? 4.552 -4.242 -2.125 1.00 79.38 83 LYS A N 1
ATOM 654 C CA . LYS A 1 83 ? 4.980 -5.591 -1.699 1.00 79.38 83 LYS A CA 1
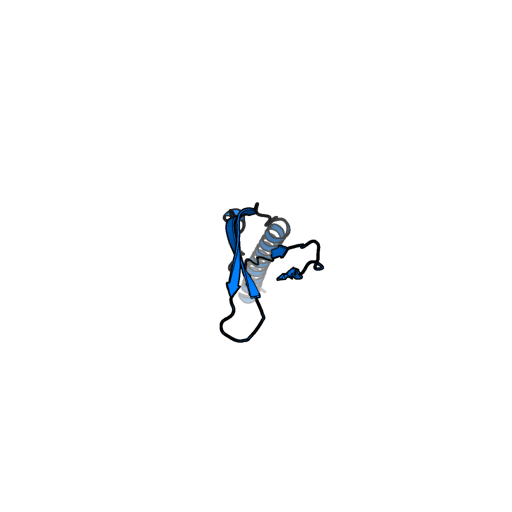ATOM 655 C C . LYS A 1 83 ? 4.446 -6.015 -0.330 1.00 79.38 83 LYS A C 1
ATOM 657 O O . LYS A 1 83 ? 4.372 -7.208 -0.062 1.00 79.38 83 LYS A O 1
ATOM 662 N N . GLN A 1 84 ? 4.087 -5.059 0.526 1.00 80.94 84 GLN A N 1
ATOM 663 C CA . GLN A 1 84 ? 3.585 -5.308 1.876 1.00 80.94 84 GLN A CA 1
ATOM 664 C C . GLN A 1 84 ? 2.644 -4.180 2.305 1.00 80.94 84 GLN A C 1
ATOM 666 O O . GLN A 1 84 ? 2.867 -3.020 1.959 1.00 80.94 84 GLN A O 1
ATOM 671 N N . LEU A 1 85 ? 1.614 -4.533 3.073 1.00 80.12 85 LEU A N 1
ATOM 672 C CA . LEU A 1 85 ? 0.649 -3.608 3.654 1.00 80.12 85 LEU A CA 1
ATOM 673 C C . LEU A 1 85 ? 0.591 -3.829 5.170 1.00 80.12 85 LEU A C 1
ATOM 675 O O . LEU A 1 85 ? 0.525 -4.971 5.62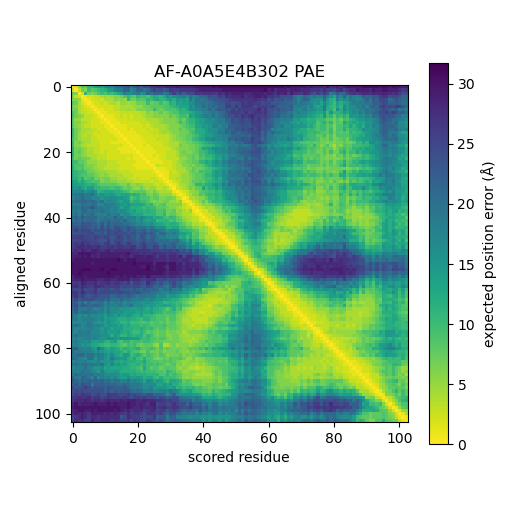2 1.00 80.12 85 LEU A O 1
ATOM 679 N N . PHE A 1 86 ? 0.584 -2.744 5.940 1.00 83.00 86 PHE A N 1
ATOM 680 C CA . PHE A 1 86 ? 0.358 -2.772 7.383 1.00 83.00 86 PHE A CA 1
ATOM 681 C C . PHE A 1 86 ? -0.978 -2.102 7.686 1.00 83.00 86 PHE A C 1
ATOM 683 O O . PHE A 1 86 ? -1.190 -0.954 7.297 1.00 83.00 86 PHE A O 1
ATOM 690 N N . LEU A 1 87 ? -1.877 -2.818 8.361 1.00 78.12 87 LEU A N 1
ATOM 691 C CA . LEU A 1 87 ? -3.134 -2.256 8.842 1.00 78.12 87 LEU A CA 1
ATOM 692 C C . LEU A 1 87 ? -3.017 -1.955 10.333 1.00 78.12 87 LEU A C 1
ATOM 694 O O . LEU A 1 87 ? -2.594 -2.811 11.108 1.00 78.12 87 LEU A O 1
ATOM 698 N N . TYR A 1 88 ? -3.443 -0.756 10.715 1.00 81.56 88 TYR A N 1
ATOM 699 C CA . TYR A 1 88 ? -3.539 -0.328 12.103 1.00 81.56 88 TYR A CA 1
ATOM 700 C C . T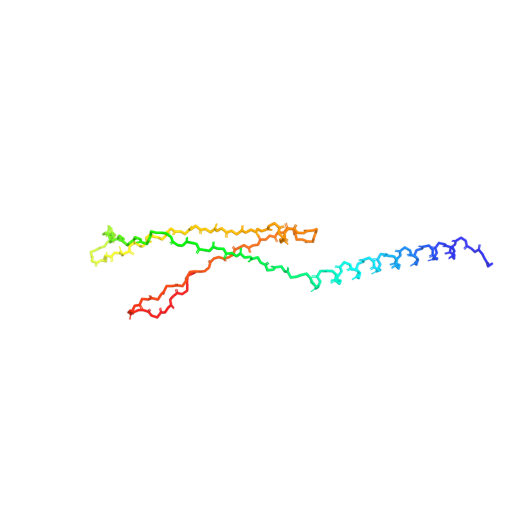YR A 1 88 ? -4.987 0.035 12.401 1.00 81.56 88 TYR A C 1
ATOM 702 O O . TYR A 1 88 ? -5.617 0.775 11.646 1.00 81.56 88 TYR A O 1
ATOM 710 N N . LEU A 1 89 ? -5.503 -0.499 13.501 1.00 77.06 89 LEU A N 1
ATOM 711 C CA . LEU A 1 89 ? -6.806 -0.143 14.035 1.00 77.06 89 LEU A CA 1
ATOM 712 C C . LEU A 1 89 ? -6.568 0.568 15.361 1.00 77.06 89 LEU A C 1
ATOM 714 O O . LEU A 1 89 ? -5.927 0.004 16.242 1.00 77.06 89 LEU A O 1
ATOM 718 N N . SER A 1 90 ? -7.084 1.784 15.484 1.00 79.00 90 SER A N 1
ATOM 719 C CA . SER A 1 90 ? -7.154 2.496 16.756 1.00 79.00 90 SER A CA 1
ATOM 720 C C . SER A 1 90 ? -8.619 2.657 17.127 1.00 79.00 90 SER A C 1
ATOM 722 O O . SER A 1 90 ? -9.458 2.940 16.266 1.00 79.00 90 SER A O 1
ATOM 724 N N . ALA A 1 91 ? -8.926 2.416 18.396 1.00 72.88 91 ALA A N 1
ATOM 725 C CA . ALA A 1 91 ? -10.266 2.558 18.930 1.00 72.88 91 ALA A CA 1
ATOM 726 C C . ALA A 1 91 ? -10.275 3.702 19.943 1.00 72.88 91 ALA A C 1
ATOM 728 O O . ALA A 1 91 ? -9.545 3.678 20.932 1.00 72.88 91 ALA A O 1
ATOM 729 N N . GLU A 1 92 ? -11.137 4.688 19.710 1.00 71.06 92 GLU A N 1
ATOM 730 C CA . GLU A 1 92 ? -11.376 5.769 20.658 1.00 71.06 92 GLU A CA 1
ATOM 731 C C . GLU A 1 92 ? -12.750 5.573 21.300 1.00 71.06 92 GLU A C 1
ATOM 733 O O . GLU A 1 92 ? -13.766 5.443 20.613 1.00 71.06 92 GLU A O 1
ATOM 738 N N . TYR A 1 93 ? -12.786 5.542 22.631 1.00 67.38 93 TYR A N 1
ATOM 739 C CA . TYR A 1 93 ? -14.029 5.519 23.393 1.00 67.38 93 TYR A CA 1
ATOM 740 C C . TYR A 1 93 ? -14.091 6.748 24.298 1.00 67.38 93 TYR A C 1
ATOM 742 O O . TYR A 1 93 ? -13.140 7.095 24.999 1.00 67.38 93 TYR A O 1
ATOM 750 N N . SER A 1 94 ? -15.238 7.424 24.279 1.00 60.59 94 SER A N 1
ATOM 751 C CA . SER A 1 94 ? -15.525 8.548 25.166 1.00 60.59 94 SER A CA 1
ATOM 752 C C . SER A 1 94 ? -16.561 8.105 26.190 1.00 60.59 94 SER A C 1
ATOM 754 O O . SER A 1 94 ? -17.652 7.654 25.833 1.00 60.59 94 SER A O 1
ATOM 756 N N . THR A 1 95 ? -16.224 8.209 27.474 1.00 65.31 95 THR A N 1
ATOM 757 C CA . THR A 1 95 ? -17.181 7.992 28.566 1.00 65.31 95 THR A CA 1
ATOM 758 C C . THR A 1 95 ? -17.505 9.344 29.193 1.00 65.31 95 THR A C 1
ATOM 760 O O . THR A 1 95 ? -16.649 10.222 29.239 1.00 65.31 95 THR A O 1
ATOM 763 N N . LYS A 1 96 ? -18.718 9.531 29.729 1.00 67.38 96 LYS A N 1
ATOM 764 C CA . LYS A 1 96 ? -19.103 10.807 30.366 1.00 67.38 96 LYS A CA 1
ATOM 765 C C . LYS A 1 96 ? -18.203 11.211 31.549 1.00 67.38 96 LYS A C 1
ATOM 767 O O . LYS A 1 96 ? -18.193 12.384 31.901 1.00 67.38 96 LYS A O 1
ATOM 772 N N . ASN A 1 97 ? -17.470 10.260 32.141 1.00 58.84 97 ASN A N 1
ATOM 773 C CA . ASN A 1 97 ? -16.642 10.468 33.332 1.00 58.84 97 ASN A CA 1
ATOM 774 C C . ASN A 1 97 ? -15.124 10.429 33.082 1.00 58.84 97 ASN A C 1
ATOM 776 O O . ASN A 1 97 ? -14.384 10.768 33.996 1.00 58.84 97 ASN A O 1
ATOM 780 N N . ASN A 1 98 ? -14.645 10.045 31.893 1.00 52.78 98 ASN A N 1
ATOM 781 C CA . ASN A 1 98 ? -13.211 9.991 31.582 1.00 52.78 98 ASN A CA 1
ATOM 782 C C . ASN A 1 98 ? -12.932 10.594 30.200 1.00 52.78 98 ASN A C 1
ATOM 784 O O . ASN A 1 98 ? -13.607 10.259 29.224 1.00 52.78 98 ASN A O 1
ATOM 788 N N . VAL A 1 99 ? -11.929 11.477 30.151 1.00 51.56 99 VAL A N 1
ATOM 789 C CA . VAL A 1 99 ? -11.352 12.079 28.935 1.00 51.56 99 VAL A CA 1
ATOM 790 C C . VAL A 1 99 ? -10.971 10.971 27.953 1.00 51.56 99 VAL A C 1
ATOM 792 O O . VAL A 1 99 ? -10.566 9.900 28.403 1.00 51.56 99 VAL A O 1
ATOM 795 N N . SER A 1 100 ? -11.144 11.192 26.644 1.00 46.97 100 SER A N 1
ATOM 796 C CA . SER A 1 100 ? -10.967 10.119 25.660 1.00 46.97 100 SER A CA 1
ATOM 797 C C . SER A 1 100 ? -9.592 9.466 25.796 1.00 46.97 100 SER A C 1
ATOM 799 O O . SER A 1 100 ? -8.555 10.128 25.857 1.00 46.97 100 SER A O 1
ATOM 801 N N . VAL A 1 101 ? -9.611 8.142 25.919 1.00 52.78 101 VAL A N 1
ATOM 802 C CA . VAL A 1 101 ? -8.408 7.317 25.976 1.00 52.78 101 VAL A CA 1
ATOM 803 C C . VAL A 1 101 ? -8.288 6.651 24.617 1.00 52.78 101 VAL A C 1
ATOM 805 O O . VAL A 1 101 ? -9.189 5.933 24.182 1.00 52.78 101 VAL A O 1
ATOM 808 N N . CYS A 1 102 ? -7.182 6.937 23.942 1.00 48.88 102 CYS A N 1
ATOM 809 C CA . CYS A 1 102 ? -6.778 6.273 22.713 1.00 48.88 102 CYS A CA 1
ATOM 810 C C . CYS A 1 102 ? -6.010 5.004 23.102 1.00 48.88 102 CYS A C 1
ATOM 812 O O . CYS A 1 102 ? -5.023 5.102 23.839 1.00 48.88 102 CYS A O 1
ATOM 814 N N . ILE A 1 103 ? -6.499 3.837 22.670 1.00 53.59 103 ILE A N 1
ATOM 815 C CA . ILE A 1 103 ? -5.838 2.532 22.841 1.00 53.59 103 ILE A CA 1
ATOM 816 C C . ILE A 1 103 ? -5.253 2.096 21.496 1.00 53.59 103 ILE A C 1
ATOM 818 O O . ILE A 1 103 ? -5.937 2.293 20.458 1.00 53.59 103 ILE A O 1
#

Radius of gyration: 28.76 Å; Cα contacts (8 Å, |Δi|>4): 82; chains: 1; bounding box: 60×25×84 Å

Solvent-accessible surface area (backbone atoms only — not comparable to full-atom values): 6768 Å² total; per-residue (Å²): 145,82,53,71,64,60,57,48,51,53,54,49,53,49,52,52,49,52,51,51,52,51,54,51,50,53,48,52,58,59,72,74,55,82,76,80,63,74,70,47,79,44,79,46,70,82,43,79,42,81,40,80,48,93,85,54,100,80,59,75,46,72,48,70,47,75,44,71,52,78,49,67,64,59,75,86,57,67,45,100,84,50,87,80,83,86,89,84,84,72,55,77,54,77,50,101,89,44,79,72,51,79,91

Organism: Mar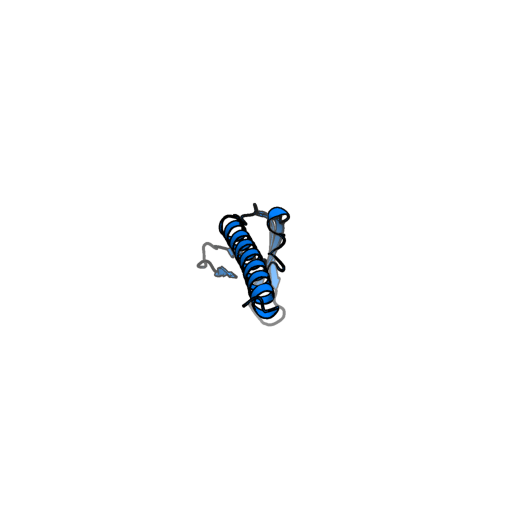mota monax (NCBI:txid9995)

pLDDT: mean 74.03, std 11.93, range [46.97, 94.62]

Foldseek 3Di:
DDDVVVVVVVVVVVVVVVVVVVVVVVVVVVVPDDQDWDKDKDKDDWDWDFDDDPPDPDDTDTDIDTDIDIDIDNVSVDDPPDDDDDDDDWDWDDDPPDDIDID